Protein AF-A0A7X4FF78-F1 (afdb_monomer_lite)

Foldseek 3Di:
DFLVLFKDKAWWFDDQCPACVNPVDDDPVVNVVRQVGTFIWMATNVRPPIDTPGHAHQWDADNVGWIKGWDDDVVQLGIWIWTQDPVGIDTDADPPGSPNDDDHDDDDD

Secondary structure (DSSP, 8-state):
--TTSSEEEEEES--GGGSHHHHS---HHHHHHHHHH-EEEEEETTS-S-EEEEE-B---B-TTS-BEEEEEETTTTEEEEEEEETTEEEEEPPSSTT-SS--------

Sequence (109 aa):
WSPDGKWIAHWEGVEMIHMSKFTGRQDRERDKLIGETWNVWVVDSDGNNKRKAGRGDDPTWSPDGFVTRAFPDPKKGGPKIMVETRSGWKELPIVPPKTPRYGRFAWKP

pLDDT: mean 91.38, std 7.78, range [67.69, 98.44]

Structure (mmCIF, N/CA/C/O backbone):
data_AF-A0A7X4FF78-F1
#
_entry.id   AF-A0A7X4FF78-F1
#
loop_
_atom_site.group_PDB
_atom_site.id
_atom_site.type_symbol
_atom_site.label_atom_id
_atom_site.label_alt_id
_atom_site.label_comp_id
_atom_site.label_asym_id
_atom_site.label_entity_id
_atom_site.label_seq_id
_atom_site.pdbx_PDB_ins_code
_atom_site.Cartn_x
_atom_site.Cartn_y
_atom_site.Cartn_z
_atom_site.occupancy
_atom_site.B_iso_or_equiv
_atom_site.auth_seq_id
_atom_site.auth_comp_id
_atom_site.auth_asym_id
_atom_site.auth_atom_id
_atom_site.pdbx_PDB_model_num
ATOM 1 N N . TRP A 1 1 ? -9.094 -7.584 3.155 1.00 96.50 1 TRP A N 1
ATOM 2 C CA . TRP A 1 1 ? -10.389 -7.275 3.778 1.00 96.50 1 TRP A CA 1
ATOM 3 C C . TRP A 1 1 ? -10.156 -6.435 5.018 1.00 96.50 1 TRP A C 1
ATOM 5 O O . TRP A 1 1 ? -9.181 -6.701 5.715 1.00 96.50 1 TRP A O 1
ATOM 15 N N . SER A 1 2 ? -10.994 -5.425 5.252 1.00 96.94 2 SER A N 1
ATOM 16 C CA . SER A 1 2 ? -11.058 -4.689 6.517 1.00 96.94 2 SER A CA 1
ATOM 17 C C . SER A 1 2 ? -11.534 -5.606 7.650 1.00 96.94 2 SER A C 1
ATOM 19 O O . SER A 1 2 ? -12.164 -6.629 7.368 1.00 96.94 2 SER A O 1
ATOM 21 N N . PRO A 1 3 ? -11.265 -5.273 8.927 1.00 96.88 3 PRO A N 1
ATOM 22 C CA . PRO A 1 3 ? -11.655 -6.119 10.058 1.00 96.88 3 PRO A CA 1
ATOM 23 C C . PRO A 1 3 ? -13.168 -6.341 10.163 1.00 96.88 3 PRO A C 1
ATOM 25 O O . PRO A 1 3 ? -13.604 -7.391 10.618 1.00 96.88 3 PRO A O 1
ATOM 28 N N . ASP A 1 4 ? -13.963 -5.367 9.714 1.00 97.44 4 ASP A N 1
ATOM 29 C CA . ASP A 1 4 ? -15.426 -5.444 9.660 1.00 97.44 4 ASP A CA 1
ATOM 30 C C . ASP A 1 4 ? -15.967 -6.091 8.372 1.00 97.44 4 ASP A C 1
ATOM 32 O O . ASP A 1 4 ? -17.179 -6.187 8.196 1.00 97.44 4 ASP A O 1
ATOM 36 N N . GLY A 1 5 ? -15.085 -6.507 7.457 1.00 97.75 5 GLY A N 1
ATOM 37 C CA . GLY A 1 5 ? -15.441 -7.153 6.196 1.00 97.75 5 GLY A CA 1
ATOM 38 C C . GLY A 1 5 ? -16.058 -6.237 5.135 1.00 97.75 5 GLY A C 1
ATOM 39 O O . GLY A 1 5 ? -16.377 -6.725 4.059 1.00 97.75 5 GLY A O 1
ATOM 40 N N . LYS A 1 6 ? -16.212 -4.931 5.385 1.00 97.88 6 LYS A N 1
ATOM 41 C CA . LYS A 1 6 ? -16.896 -4.014 4.452 1.00 97.88 6 LYS A CA 1
ATOM 42 C C . LYS A 1 6 ? -16.038 -3.540 3.288 1.00 97.88 6 LYS A C 1
ATOM 44 O O . LYS A 1 6 ? -16.572 -3.065 2.295 1.00 97.88 6 LYS A O 1
ATOM 49 N N . TRP A 1 7 ? -14.718 -3.640 3.405 1.00 98.25 7 TRP A N 1
ATOM 50 C CA . TRP A 1 7 ? -13.802 -3.070 2.427 1.00 98.25 7 TRP A CA 1
ATOM 51 C C . TRP A 1 7 ? -12.719 -4.058 2.016 1.00 98.25 7 TRP A C 1
ATOM 53 O O . TRP A 1 7 ? -12.162 -4.810 2.821 1.00 98.25 7 TRP A O 1
ATOM 63 N N . ILE A 1 8 ? -12.339 -3.998 0.748 1.00 98.25 8 ILE A N 1
ATOM 64 C CA . ILE A 1 8 ? -11.172 -4.671 0.195 1.00 98.25 8 ILE A CA 1
ATOM 65 C C . ILE A 1 8 ? -10.147 -3.590 -0.125 1.00 98.25 8 ILE A C 1
ATOM 67 O O . ILE A 1 8 ? -10.451 -2.611 -0.798 1.00 98.25 8 ILE A O 1
ATOM 71 N N . ALA A 1 9 ? -8.919 -3.773 0.356 1.00 97.75 9 ALA A N 1
ATOM 72 C CA . ALA A 1 9 ? -7.780 -3.008 -0.130 1.00 97.75 9 ALA A CA 1
ATOM 73 C C . ALA A 1 9 ? -6.938 -3.924 -1.009 1.00 97.75 9 ALA A C 1
ATOM 75 O O . ALA A 1 9 ? -6.698 -5.075 -0.635 1.00 97.75 9 ALA A O 1
ATOM 76 N N . HIS A 1 10 ? -6.504 -3.423 -2.156 1.00 96.75 10 HIS A N 1
ATOM 77 C CA . HIS A 1 10 ? -5.665 -4.172 -3.078 1.00 96.75 10 HIS A CA 1
ATOM 78 C C . HIS A 1 10 ? -4.668 -3.252 -3.776 1.00 96.75 10 HIS A C 1
ATOM 80 O O . HIS A 1 10 ? -4.860 -2.037 -3.865 1.00 96.75 10 HIS A O 1
ATOM 86 N N . TRP A 1 11 ? -3.580 -3.850 -4.241 1.00 95.81 11 TRP A N 1
ATOM 87 C CA . TRP A 1 11 ? -2.614 -3.182 -5.094 1.00 95.81 11 TRP A CA 1
ATOM 88 C C . TRP A 1 11 ? -3.044 -3.301 -6.558 1.00 95.81 11 TRP A C 1
ATOM 90 O O . TRP A 1 11 ? -3.604 -4.317 -6.974 1.00 95.81 11 TRP A O 1
ATOM 100 N N . GLU A 1 12 ? -2.790 -2.251 -7.328 1.00 95.88 12 GLU A N 1
ATOM 101 C CA . GLU A 1 12 ? -2.818 -2.274 -8.785 1.00 95.88 12 GLU A CA 1
ATOM 102 C C . GLU A 1 12 ? -1.508 -1.703 -9.310 1.00 95.88 12 GLU A C 1
ATOM 104 O O . GLU A 1 12 ? -1.057 -0.647 -8.856 1.00 95.88 12 GLU A O 1
ATOM 109 N N . GLY A 1 13 ? -0.919 -2.384 -10.287 1.00 94.81 13 GLY A N 1
ATOM 110 C CA . GLY A 1 13 ? 0.295 -1.937 -10.942 1.00 94.81 13 GLY A CA 1
ATOM 111 C C . GLY A 1 13 ? 0.890 -2.987 -11.871 1.00 94.81 13 GLY A C 1
ATOM 112 O O . GLY A 1 13 ? 0.431 -4.126 -11.940 1.00 94.81 13 GLY A O 1
ATOM 113 N N . VAL A 1 14 ? 1.924 -2.585 -12.604 1.00 96.25 14 VAL A N 1
ATOM 114 C CA . VAL A 1 14 ? 2.767 -3.497 -13.379 1.00 96.25 14 VAL A CA 1
ATOM 115 C C . VAL A 1 14 ? 3.882 -4.005 -12.476 1.00 96.25 14 VAL A C 1
ATOM 117 O O . VAL A 1 14 ? 4.627 -3.214 -11.901 1.00 96.25 14 VAL A O 1
ATOM 120 N N . GLU A 1 15 ? 4.008 -5.323 -12.368 1.00 93.06 15 GLU A N 1
ATOM 121 C CA . GLU A 1 15 ? 5.008 -5.967 -11.517 1.00 93.06 15 GLU A CA 1
ATOM 122 C C . GLU A 1 15 ? 6.437 -5.516 -11.836 1.00 93.06 15 GLU A C 1
ATOM 124 O O . GLU A 1 15 ? 6.829 -5.354 -12.999 1.00 93.06 15 GLU A O 1
ATOM 129 N N . MET A 1 16 ? 7.256 -5.369 -10.789 1.00 91.25 16 MET A N 1
ATOM 130 C CA . MET A 1 16 ? 8.622 -4.857 -10.931 1.00 91.25 16 MET A CA 1
ATOM 131 C C . MET A 1 16 ? 9.506 -5.739 -11.819 1.00 91.25 16 MET A C 1
ATOM 133 O O . MET A 1 16 ? 10.476 -5.247 -12.385 1.00 91.25 16 MET A O 1
ATOM 137 N N . ILE A 1 17 ? 9.163 -7.022 -11.986 1.00 93.81 17 ILE A N 1
ATOM 138 C CA . ILE A 1 17 ? 9.877 -7.976 -12.852 1.00 93.81 17 ILE A CA 1
ATOM 139 C C . ILE A 1 17 ? 9.936 -7.523 -14.315 1.00 93.81 17 ILE A C 1
ATOM 141 O O . ILE A 1 17 ? 10.757 -8.008 -15.087 1.00 93.81 17 ILE A O 1
ATOM 145 N N . HIS A 1 18 ? 9.085 -6.574 -14.703 1.00 94.88 18 HIS A N 1
ATOM 146 C CA . HIS A 1 18 ? 9.106 -5.980 -16.027 1.00 94.88 18 HIS A CA 1
ATOM 147 C C . HIS A 1 18 ? 10.115 -4.837 -16.172 1.00 94.88 18 HIS A C 1
ATOM 149 O O . HIS A 1 18 ? 10.331 -4.397 -17.297 1.00 94.88 18 HIS A O 1
ATOM 155 N N . MET A 1 19 ? 10.749 -4.362 -15.099 1.00 95.38 19 MET A N 1
ATOM 156 C CA . MET A 1 19 ? 11.716 -3.260 -15.148 1.00 95.38 19 MET A CA 1
ATOM 157 C C . MET A 1 19 ? 13.066 -3.668 -15.758 1.00 95.38 19 MET A C 1
ATOM 159 O O . MET A 1 19 ? 13.421 -4.851 -15.819 1.00 95.38 19 MET A O 1
ATOM 163 N N . SER A 1 20 ? 13.869 -2.680 -16.163 1.00 96.75 20 SER A N 1
ATOM 164 C CA . SER A 1 20 ? 15.183 -2.871 -16.798 1.00 96.75 20 SER A CA 1
ATOM 165 C C . SER A 1 20 ? 16.112 -3.783 -15.995 1.00 96.75 20 SER A C 1
ATOM 167 O O . SER A 1 20 ? 16.790 -4.643 -16.557 1.00 96.75 20 SER A O 1
ATOM 169 N N . LYS A 1 21 ? 16.094 -3.646 -14.660 1.00 93.44 21 LYS A N 1
ATOM 170 C CA . LYS A 1 21 ? 16.902 -4.447 -13.723 1.00 93.44 21 LYS A CA 1
ATOM 171 C C . LYS A 1 21 ? 16.680 -5.959 -13.868 1.00 93.44 21 LYS A C 1
ATOM 173 O O . LYS A 1 21 ? 17.599 -6.724 -13.597 1.00 93.44 21 LYS A O 1
ATOM 178 N N . PHE A 1 22 ? 15.479 -6.380 -14.260 1.00 95.31 22 PHE A N 1
ATOM 179 C CA . PHE A 1 22 ? 15.086 -7.792 -14.315 1.00 95.31 22 PHE A CA 1
ATOM 180 C C . PHE A 1 22 ? 14.991 -8.335 -15.743 1.00 95.31 22 PHE A C 1
ATOM 182 O O . PHE A 1 22 ? 14.996 -9.544 -15.936 1.00 95.31 22 PHE A O 1
ATOM 189 N N . THR A 1 23 ? 14.924 -7.452 -16.741 1.00 95.56 23 THR A N 1
ATOM 190 C CA . THR A 1 23 ? 14.728 -7.831 -18.148 1.00 95.56 23 THR A CA 1
ATOM 191 C C . THR A 1 23 ? 15.995 -7.730 -18.996 1.00 95.56 23 THR A C 1
ATOM 193 O O . THR A 1 23 ? 16.008 -8.218 -20.120 1.00 95.56 23 THR A O 1
ATOM 196 N N . GLY A 1 24 ? 17.052 -7.065 -18.510 1.00 92.88 24 GLY A N 1
ATOM 197 C CA . GLY A 1 24 ? 18.284 -6.824 -19.276 1.00 92.88 24 GLY A CA 1
ATOM 198 C C . GLY A 1 24 ? 18.152 -5.755 -20.372 1.00 92.88 24 GLY A C 1
ATOM 199 O O . GLY A 1 24 ? 19.158 -5.316 -20.926 1.00 92.88 24 GLY A O 1
ATOM 200 N N . ARG A 1 25 ? 16.933 -5.278 -20.656 1.00 92.94 25 ARG A N 1
ATOM 201 C CA . ARG A 1 25 ? 16.662 -4.142 -21.544 1.00 92.94 25 ARG A CA 1
ATOM 202 C C . ARG A 1 25 ? 16.754 -2.850 -20.744 1.00 92.94 25 ARG A C 1
ATOM 204 O O . ARG A 1 25 ? 15.956 -2.653 -19.839 1.00 92.94 25 ARG A O 1
ATOM 211 N N . GLN A 1 26 ? 17.669 -1.950 -21.096 1.00 95.75 26 GLN A N 1
ATOM 212 C CA . GLN A 1 26 ? 17.719 -0.628 -20.468 1.00 95.75 26 GLN A CA 1
ATOM 213 C C . GLN A 1 26 ? 16.678 0.313 -21.075 1.00 95.75 26 GLN A C 1
ATOM 215 O O . GLN A 1 26 ? 16.776 0.678 -22.244 1.00 95.75 26 GLN A O 1
ATOM 220 N N . ASP A 1 27 ? 15.691 0.712 -20.274 1.00 96.50 27 ASP A N 1
ATOM 221 C CA . ASP A 1 27 ? 14.620 1.621 -20.679 1.00 96.50 27 ASP A CA 1
ATOM 222 C C . ASP A 1 27 ? 14.109 2.419 -19.464 1.00 96.50 27 ASP A C 1
ATOM 224 O O . ASP A 1 27 ? 13.236 1.984 -18.711 1.00 96.50 27 ASP A O 1
ATOM 228 N N . ARG A 1 28 ? 14.707 3.597 -19.238 1.00 94.94 28 ARG A N 1
ATOM 229 C CA . ARG A 1 28 ? 14.415 4.430 -18.057 1.00 94.94 28 ARG A CA 1
ATOM 230 C C . ARG A 1 28 ? 13.000 5.004 -18.067 1.00 94.94 28 ARG A C 1
ATOM 232 O O . ARG A 1 28 ? 12.395 5.123 -17.004 1.00 94.94 28 ARG A O 1
ATOM 239 N N . GLU A 1 29 ? 12.481 5.352 -19.242 1.00 96.31 29 GLU A N 1
ATOM 240 C CA . GLU A 1 29 ? 11.118 5.875 -19.374 1.00 96.31 29 GLU A CA 1
ATOM 241 C C . GLU A 1 29 ? 10.096 4.787 -19.052 1.00 96.31 29 GLU A C 1
ATOM 243 O O . GLU A 1 29 ? 9.170 5.013 -18.274 1.00 96.31 29 GLU A O 1
ATOM 248 N N . ARG A 1 30 ? 10.310 3.563 -19.549 1.00 95.19 30 ARG A N 1
ATOM 249 C CA . ARG A 1 30 ? 9.464 2.421 -19.191 1.00 95.19 30 ARG A CA 1
ATOM 250 C C . ARG A 1 30 ? 9.500 2.117 -17.696 1.00 95.19 30 ARG A C 1
ATOM 252 O O . ARG A 1 30 ? 8.446 1.882 -17.112 1.00 95.19 30 ARG A O 1
ATOM 259 N N . ASP A 1 31 ? 10.673 2.147 -17.067 1.00 95.31 31 ASP A N 1
ATOM 260 C CA . ASP A 1 31 ? 10.792 1.926 -15.620 1.00 95.31 31 ASP A CA 1
ATOM 261 C C . ASP A 1 31 ? 10.027 2.982 -14.814 1.00 95.31 31 ASP A C 1
ATOM 263 O O . ASP A 1 31 ? 9.348 2.651 -13.838 1.00 95.31 31 ASP A O 1
ATOM 267 N N . LYS A 1 32 ? 10.092 4.247 -15.243 1.00 93.94 32 LYS A N 1
ATOM 268 C CA . LYS A 1 32 ? 9.323 5.336 -14.639 1.00 93.94 32 LYS A CA 1
ATOM 269 C C . LYS A 1 32 ? 7.819 5.091 -14.776 1.00 93.94 32 LYS A C 1
ATOM 271 O O . LYS A 1 32 ? 7.120 5.129 -13.766 1.00 93.94 32 LYS A O 1
ATOM 276 N N . LEU A 1 33 ? 7.343 4.768 -15.981 1.00 95.44 33 LEU A N 1
ATOM 277 C CA . LEU A 1 33 ? 5.931 4.469 -16.233 1.00 95.44 33 LEU A CA 1
ATOM 278 C C . LEU A 1 33 ? 5.443 3.280 -15.395 1.00 95.44 33 LEU A C 1
ATOM 280 O O . LEU A 1 33 ? 4.380 3.365 -14.787 1.00 95.44 33 LEU A O 1
ATOM 284 N N . ILE A 1 34 ? 6.232 2.203 -15.284 1.00 94.75 34 ILE A N 1
ATOM 285 C CA . ILE A 1 34 ? 5.924 1.065 -14.401 1.00 94.75 34 ILE A CA 1
ATOM 286 C C . ILE A 1 34 ? 5.768 1.549 -12.953 1.00 94.75 34 ILE A C 1
ATOM 288 O O . ILE A 1 34 ? 4.743 1.281 -12.327 1.00 94.75 34 ILE A O 1
ATOM 292 N N . GLY A 1 35 ? 6.734 2.309 -12.432 1.00 91.06 35 GLY A N 1
ATOM 293 C CA . GLY A 1 35 ? 6.700 2.806 -11.053 1.00 91.06 35 GLY A CA 1
ATOM 294 C C . GLY A 1 35 ? 5.553 3.782 -10.747 1.00 91.06 35 GLY A C 1
ATOM 295 O O . GLY A 1 35 ? 5.158 3.917 -9.585 1.00 91.06 35 GLY A O 1
ATOM 296 N N . GLU A 1 36 ? 5.006 4.457 -11.760 1.00 92.69 36 GLU A N 1
ATOM 297 C CA . GLU A 1 36 ? 3.827 5.328 -11.647 1.00 92.69 36 GLU A CA 1
ATOM 298 C C . GLU A 1 36 ? 2.514 4.534 -11.529 1.00 92.69 36 GLU A C 1
ATOM 300 O O . GLU A 1 36 ? 1.536 5.031 -10.954 1.00 92.69 36 GLU A O 1
ATOM 305 N N . THR A 1 37 ? 2.492 3.279 -11.995 1.00 94.69 37 THR A N 1
ATOM 306 C CA . THR A 1 37 ? 1.297 2.427 -11.896 1.00 94.69 37 THR A CA 1
ATOM 307 C C . THR A 1 37 ? 1.013 1.934 -10.479 1.00 94.69 37 THR A C 1
ATOM 309 O O . THR A 1 37 ? -0.149 1.686 -10.177 1.00 94.69 37 THR A O 1
ATOM 312 N N . TRP A 1 38 ? 2.016 1.856 -9.598 1.00 94.50 38 TRP A N 1
ATOM 313 C CA . TRP A 1 38 ? 1.912 1.226 -8.273 1.00 94.50 38 TRP A CA 1
ATOM 314 C C . TRP A 1 38 ? 1.046 2.016 -7.297 1.00 94.50 38 TRP A C 1
ATOM 316 O O . TRP A 1 38 ? 1.482 2.997 -6.679 1.00 94.50 38 TRP A O 1
ATOM 326 N N . ASN A 1 39 ? -0.202 1.587 -7.152 1.00 96.44 39 ASN A N 1
ATOM 327 C CA . ASN A 1 39 ? -1.176 2.264 -6.317 1.00 96.44 39 ASN A CA 1
ATOM 328 C C . ASN A 1 39 ? -1.990 1.276 -5.490 1.00 96.44 39 ASN A C 1
ATOM 330 O O . ASN A 1 39 ? -2.383 0.210 -5.953 1.00 96.44 39 ASN A O 1
ATOM 334 N N . VAL A 1 40 ? -2.315 1.702 -4.275 1.00 97.38 40 VAL A N 1
ATOM 335 C CA . VAL A 1 40 ? -3.303 1.041 -3.432 1.00 97.38 40 VAL A CA 1
ATOM 336 C C . VAL A 1 40 ? -4.677 1.621 -3.730 1.00 97.38 40 VAL A C 1
ATOM 338 O O . VAL A 1 40 ? -4.872 2.844 -3.773 1.00 97.38 40 VAL A O 1
ATOM 341 N N . TRP A 1 41 ? -5.635 0.718 -3.871 1.00 98.00 41 TRP A N 1
ATOM 342 C CA . TRP A 1 41 ? -7.047 0.999 -4.050 1.00 98.00 41 TRP A CA 1
ATOM 343 C C . TRP A 1 41 ? -7.852 0.385 -2.917 1.00 98.00 41 TRP A C 1
ATOM 345 O O . TRP A 1 41 ? -7.478 -0.648 -2.362 1.00 98.00 41 TRP A O 1
ATOM 355 N N . VAL A 1 42 ? -8.953 1.049 -2.579 1.00 98.31 42 VAL A N 1
ATOM 356 C CA . VAL A 1 42 ? -9.950 0.559 -1.630 1.00 98.31 42 VAL A CA 1
ATOM 357 C C . VAL A 1 42 ? -11.286 0.504 -2.346 1.00 98.31 42 VAL A C 1
ATOM 359 O O . VAL A 1 42 ? -11.642 1.439 -3.060 1.00 98.31 42 VAL A O 1
ATOM 362 N N . VAL A 1 43 ? -12.010 -0.587 -2.164 1.00 98.44 43 VAL A N 1
ATOM 363 C CA . VAL A 1 43 ? -13.312 -0.841 -2.778 1.00 98.44 43 VAL A CA 1
ATOM 364 C C . VAL A 1 43 ? -14.227 -1.479 -1.743 1.00 98.44 43 VAL A C 1
ATOM 366 O O . VAL A 1 43 ? -13.738 -2.121 -0.809 1.00 98.44 43 VAL A O 1
ATOM 369 N N . ASP A 1 44 ? -15.530 -1.260 -1.866 1.00 98.31 44 ASP A N 1
ATOM 370 C CA . ASP A 1 44 ? -16.513 -1.958 -1.044 1.00 98.31 44 ASP A CA 1
ATOM 371 C C . ASP A 1 44 ? -16.423 -3.476 -1.295 1.00 98.31 44 ASP A C 1
ATOM 373 O O . ASP A 1 44 ? -15.975 -3.942 -2.347 1.00 98.31 44 ASP A O 1
ATOM 377 N N . SER A 1 45 ? -16.823 -4.251 -0.296 1.00 97.94 45 SER A N 1
ATOM 378 C CA . SER A 1 45 ? -17.005 -5.699 -0.334 1.00 97.94 45 SER A CA 1
ATOM 379 C C . SER A 1 45 ? -17.824 -6.209 -1.524 1.00 97.94 45 SER A C 1
ATOM 381 O O . SER A 1 45 ? -17.578 -7.320 -1.993 1.00 97.94 45 SER A O 1
ATOM 383 N N . ASP A 1 46 ? -18.761 -5.402 -2.026 1.00 97.69 46 ASP A N 1
ATOM 384 C CA . ASP A 1 46 ? -19.595 -5.709 -3.191 1.00 97.69 46 ASP A CA 1
ATOM 385 C C . ASP A 1 46 ? -18.962 -5.297 -4.540 1.00 97.69 46 ASP A C 1
ATOM 387 O O . ASP A 1 46 ? -19.528 -5.557 -5.601 1.00 97.69 46 ASP A O 1
ATOM 391 N N . GLY A 1 47 ? -17.775 -4.678 -4.513 1.00 96.56 47 GLY A N 1
ATOM 392 C CA . GLY A 1 47 ? -17.054 -4.192 -5.690 1.00 96.56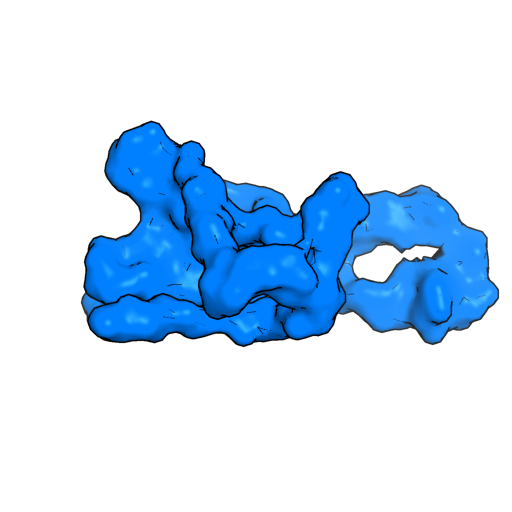 47 GLY A CA 1
ATOM 393 C C . GLY A 1 47 ? -17.393 -2.756 -6.112 1.00 96.56 47 GLY A C 1
ATOM 394 O O . GLY A 1 47 ? -16.748 -2.227 -7.022 1.00 96.56 47 GLY A O 1
ATOM 395 N N . ASN A 1 48 ? -18.348 -2.095 -5.457 1.00 97.00 48 ASN A N 1
ATOM 396 C CA . ASN A 1 48 ? -18.715 -0.709 -5.737 1.00 97.00 48 ASN A CA 1
ATOM 397 C C . ASN A 1 48 ? -17.818 0.291 -4.985 1.00 97.00 48 ASN A C 1
ATOM 399 O O . ASN A 1 48 ? -16.996 -0.056 -4.138 1.00 97.00 48 ASN A O 1
ATOM 403 N N . ASN A 1 49 ? -17.963 1.582 -5.305 1.00 96.69 49 ASN A N 1
ATOM 404 C CA . ASN A 1 49 ? -17.288 2.686 -4.603 1.00 96.69 49 ASN A CA 1
ATOM 405 C C . ASN A 1 49 ? -15.750 2.583 -4.563 1.00 96.69 49 ASN A C 1
ATOM 407 O O . ASN A 1 49 ? -15.104 3.012 -3.603 1.00 96.69 49 ASN A O 1
ATOM 411 N N . LYS A 1 50 ? -15.146 2.035 -5.623 1.00 97.81 50 LYS A N 1
ATOM 412 C CA . LYS A 1 50 ? -13.690 1.951 -5.758 1.00 97.81 50 LYS A CA 1
ATOM 413 C C . LYS A 1 50 ? -13.065 3.349 -5.734 1.00 97.81 50 LYS A C 1
ATOM 415 O O . LYS A 1 50 ? -13.399 4.212 -6.545 1.00 97.81 50 LYS A O 1
ATOM 420 N N . ARG A 1 51 ? -12.094 3.555 -4.844 1.00 97.19 51 ARG A N 1
ATOM 421 C CA . ARG A 1 51 ? -11.339 4.806 -4.710 1.00 9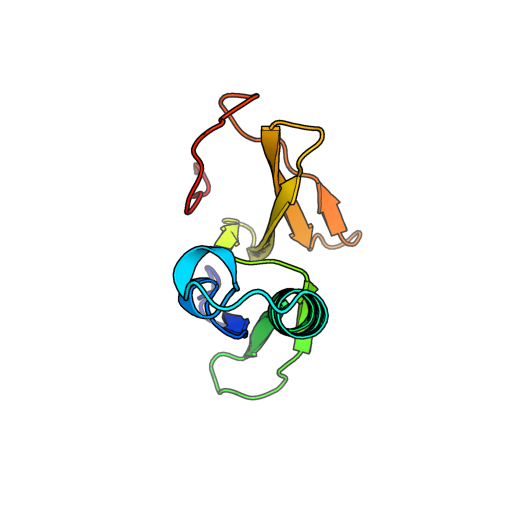7.19 51 ARG A CA 1
ATOM 422 C C . ARG A 1 51 ? -9.842 4.561 -4.615 1.00 97.19 51 ARG A C 1
ATOM 424 O O . ARG A 1 51 ? -9.377 3.576 -4.038 1.00 97.19 51 ARG A O 1
ATOM 431 N N . LYS A 1 52 ? -9.072 5.506 -5.149 1.00 96.81 52 LYS A N 1
ATOM 432 C CA . LYS A 1 52 ? -7.614 5.488 -5.057 1.00 96.81 52 LYS A CA 1
ATOM 433 C C . LYS A 1 52 ? -7.206 5.913 -3.650 1.00 96.81 52 LYS A C 1
ATOM 435 O O . LYS A 1 52 ? -7.441 7.056 -3.268 1.00 96.81 52 LYS A O 1
ATOM 440 N N . ALA A 1 53 ? -6.578 5.019 -2.889 1.00 96.50 53 ALA A N 1
ATOM 441 C CA . ALA A 1 53 ? -6.004 5.388 -1.598 1.00 96.50 53 ALA A CA 1
ATOM 442 C C . ALA A 1 53 ? -4.731 6.217 -1.810 1.00 96.50 53 ALA A C 1
ATOM 444 O O . ALA A 1 53 ? -4.522 7.222 -1.136 1.00 96.50 53 ALA A O 1
ATOM 445 N N . GLY A 1 54 ? -3.888 5.816 -2.769 1.00 95.00 54 GLY A N 1
ATOM 446 C CA . GLY A 1 54 ? -2.702 6.560 -3.201 1.00 95.00 54 GLY A CA 1
ATOM 447 C C . GLY A 1 54 ? -1.559 5.653 -3.656 1.00 95.00 54 GLY A C 1
ATOM 448 O O . GLY A 1 54 ? -1.706 4.435 -3.702 1.00 95.00 54 GLY A O 1
ATOM 449 N N . ARG A 1 5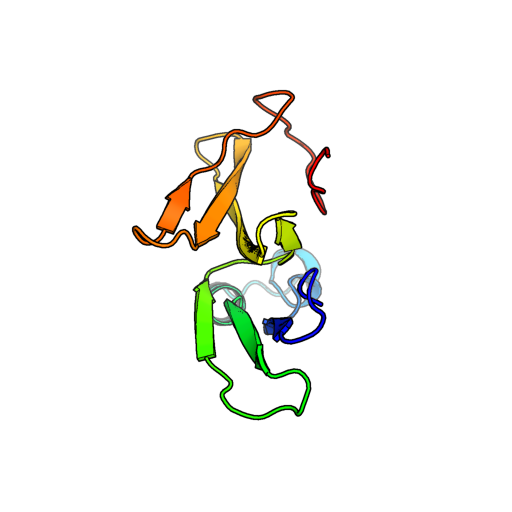5 ? -0.404 6.253 -3.966 1.00 93.56 55 ARG A N 1
ATOM 450 C CA . ARG A 1 55 ? 0.809 5.516 -4.347 1.00 93.56 55 ARG A CA 1
ATOM 451 C C . ARG A 1 55 ? 1.290 4.623 -3.205 1.00 93.56 55 ARG A C 1
ATOM 453 O O . ARG A 1 55 ? 1.408 5.091 -2.071 1.00 93.56 55 ARG A O 1
ATOM 460 N N . GLY A 1 56 ? 1.630 3.382 -3.523 1.00 92.50 56 GLY A N 1
ATOM 461 C CA . GLY A 1 56 ? 2.171 2.422 -2.570 1.00 92.50 56 GLY A CA 1
ATOM 462 C C . GLY A 1 56 ? 1.859 0.987 -2.960 1.00 92.50 56 GLY A C 1
ATOM 463 O O . GLY A 1 56 ? 1.319 0.733 -4.033 1.00 92.50 56 GLY A O 1
ATOM 464 N N . ASP A 1 57 ? 2.199 0.086 -2.054 1.00 91.69 57 ASP A N 1
ATOM 465 C CA . ASP A 1 57 ? 2.122 -1.362 -2.189 1.00 91.69 57 ASP A CA 1
ATOM 466 C C . ASP A 1 57 ? 1.742 -2.011 -0.846 1.00 91.69 57 ASP A C 1
ATOM 468 O O . ASP A 1 57 ? 1.639 -1.314 0.175 1.00 91.69 57 ASP A O 1
ATOM 472 N N . ASP A 1 58 ? 1.522 -3.326 -0.869 1.00 90.75 58 ASP A N 1
ATOM 473 C CA . ASP A 1 58 ? 1.232 -4.201 0.269 1.00 90.75 58 ASP A CA 1
ATOM 474 C C . ASP A 1 58 ? 0.209 -3.595 1.251 1.00 90.75 58 ASP A C 1
ATOM 476 O O . ASP A 1 58 ? 0.520 -3.353 2.426 1.00 90.75 58 ASP A O 1
ATOM 480 N N . PRO A 1 59 ? -1.026 -3.297 0.800 1.00 95.06 59 PRO A N 1
ATOM 481 C CA . PRO A 1 59 ? -2.015 -2.736 1.695 1.00 95.06 59 PRO A CA 1
ATOM 482 C C . PRO A 1 59 ? -2.430 -3.738 2.769 1.00 95.06 59 PRO A C 1
ATOM 484 O O . PRO A 1 59 ? -2.711 -4.904 2.493 1.00 95.06 59 PRO A O 1
ATOM 487 N N . THR A 1 60 ? -2.537 -3.252 4.001 1.00 94.75 60 THR A N 1
ATOM 488 C CA . THR A 1 60 ? -3.113 -3.990 5.126 1.00 94.75 60 THR A CA 1
ATOM 489 C C . THR A 1 60 ? -4.105 -3.100 5.865 1.00 94.75 60 THR A C 1
ATOM 491 O O . THR A 1 60 ? -4.241 -1.913 5.562 1.00 94.75 60 THR A O 1
ATOM 494 N N . TRP A 1 61 ? -4.836 -3.684 6.804 1.00 95.62 61 TRP A N 1
ATOM 495 C CA . TRP A 1 61 ? -5.798 -2.984 7.638 1.00 95.62 61 TRP A CA 1
ATOM 496 C C . TRP A 1 61 ? -5.378 -3.082 9.094 1.00 95.62 61 TRP A C 1
ATOM 498 O O . TRP A 1 61 ? -5.021 -4.159 9.573 1.00 95.62 61 TRP A O 1
ATOM 508 N N . SER A 1 62 ? -5.421 -1.956 9.792 1.00 94.56 62 SER A N 1
ATOM 509 C CA . SER A 1 62 ? -5.283 -1.926 11.242 1.00 94.56 62 SER A CA 1
ATOM 510 C C . SER A 1 62 ? -6.510 -2.531 11.930 1.00 94.56 62 SER A C 1
ATOM 512 O O . SER A 1 62 ? -7.583 -2.587 11.323 1.00 94.56 62 SER A O 1
ATOM 514 N N . PRO A 1 63 ? -6.397 -2.952 13.205 1.00 94.50 63 PRO A N 1
ATOM 515 C CA . PRO A 1 63 ? -7.527 -3.495 13.963 1.00 94.50 63 PRO A CA 1
ATOM 516 C C . PRO A 1 63 ? -8.715 -2.529 14.088 1.00 94.50 63 PRO A C 1
ATOM 518 O O . PRO A 1 63 ? -9.857 -2.965 14.172 1.00 94.50 63 PRO A O 1
ATOM 521 N N . ASP A 1 64 ? -8.456 -1.220 14.060 1.00 94.31 64 ASP A N 1
ATOM 522 C CA . ASP A 1 64 ? -9.464 -0.153 14.081 1.00 94.31 64 ASP A CA 1
ATOM 523 C C . ASP A 1 64 ? -10.013 0.215 12.686 1.00 94.31 64 ASP A C 1
ATOM 525 O O . ASP A 1 64 ? -10.833 1.126 12.564 1.00 94.31 64 ASP A O 1
ATOM 529 N N . GLY A 1 65 ? -9.616 -0.513 11.637 1.00 95.88 65 GLY A N 1
ATOM 530 C CA . GLY A 1 65 ? -10.203 -0.399 10.303 1.00 95.88 65 GLY A CA 1
ATOM 531 C C . GLY A 1 65 ? -9.608 0.699 9.423 1.00 95.88 65 GLY A C 1
ATOM 532 O O . GLY A 1 65 ? -10.260 1.131 8.475 1.00 95.88 65 GLY A O 1
ATOM 533 N N . PHE A 1 66 ? -8.377 1.137 9.680 1.00 96.12 66 PHE A N 1
ATOM 534 C CA . PHE A 1 66 ? -7.649 2.042 8.794 1.00 96.12 66 PHE A CA 1
ATOM 535 C C . PHE A 1 66 ? -6.765 1.276 7.810 1.00 96.12 66 PHE A C 1
ATOM 537 O O . PHE A 1 66 ? -6.017 0.367 8.171 1.00 96.12 66 PHE A O 1
ATOM 544 N N . VAL A 1 67 ? -6.827 1.672 6.540 1.00 97.00 67 VAL A N 1
ATOM 545 C CA . VAL A 1 67 ? -5.976 1.102 5.495 1.00 97.00 67 VAL A CA 1
ATOM 546 C C . VAL A 1 67 ? -4.561 1.668 5.591 1.00 97.00 67 VAL A C 1
ATOM 548 O O . VAL A 1 67 ? -4.354 2.854 5.868 1.00 97.00 67 VAL A O 1
ATOM 551 N N . THR A 1 68 ? -3.573 0.829 5.306 1.00 96.12 68 THR A N 1
ATOM 552 C CA . THR A 1 68 ? -2.181 1.241 5.144 1.00 96.12 68 THR A CA 1
ATOM 553 C C . THR A 1 68 ? -1.689 1.040 3.724 1.00 96.12 68 THR A C 1
ATOM 555 O O . THR A 1 68 ? -2.239 0.263 2.951 1.00 96.12 68 THR A O 1
ATOM 558 N N . ARG A 1 69 ? -0.580 1.699 3.409 1.00 94.38 69 ARG A N 1
ATOM 559 C CA . ARG A 1 69 ? 0.219 1.474 2.202 1.00 94.38 69 ARG A CA 1
ATOM 560 C C . ARG A 1 69 ? 1.693 1.631 2.541 1.00 94.38 69 ARG A C 1
ATOM 562 O O . ARG A 1 69 ? 2.035 2.472 3.378 1.00 94.38 69 ARG A O 1
ATOM 569 N N . ALA A 1 70 ? 2.555 0.878 1.874 1.00 91.81 70 ALA A N 1
ATOM 570 C CA . ALA A 1 70 ? 3.998 1.025 1.997 1.00 91.81 70 ALA A CA 1
ATOM 571 C C . ALA A 1 70 ? 4.642 1.435 0.678 1.00 91.81 70 ALA A C 1
ATOM 573 O O . ALA A 1 70 ? 4.096 1.229 -0.400 1.00 91.81 70 ALA A O 1
ATOM 574 N N . PHE A 1 71 ? 5.812 2.051 0.757 1.00 87.50 71 PHE A N 1
ATOM 575 C CA . PHE A 1 71 ? 6.653 2.294 -0.406 1.00 87.50 71 PHE A CA 1
ATOM 576 C C . PHE A 1 71 ? 8.118 2.379 0.021 1.00 87.50 71 PHE A C 1
ATOM 578 O O . PHE A 1 71 ? 8.398 2.771 1.157 1.00 87.50 71 PHE A O 1
ATOM 585 N N . PRO A 1 72 ? 9.065 2.053 -0.873 1.00 82.75 72 PRO A N 1
ATOM 586 C CA . PRO A 1 72 ? 10.479 2.222 -0.582 1.00 82.75 72 PRO A CA 1
ATOM 587 C C . PRO A 1 72 ? 10.822 3.668 -0.226 1.00 82.75 72 PRO A C 1
ATOM 589 O O . PRO A 1 72 ? 10.467 4.594 -0.957 1.00 82.75 72 PRO A O 1
ATOM 592 N N . ASP A 1 73 ? 11.556 3.850 0.873 1.00 83.38 73 ASP A N 1
ATOM 593 C CA . ASP A 1 73 ? 12.188 5.113 1.245 1.00 83.38 73 ASP A CA 1
ATOM 594 C C . ASP A 1 73 ? 13.719 4.938 1.225 1.00 83.38 73 ASP A C 1
ATOM 596 O O . ASP A 1 73 ? 14.319 4.477 2.207 1.00 83.38 73 ASP A O 1
ATOM 600 N N . PRO A 1 74 ? 14.384 5.314 0.113 1.00 76.25 74 PRO A N 1
ATOM 601 C CA . PRO A 1 74 ? 15.833 5.195 -0.024 1.00 76.25 74 PRO A CA 1
ATOM 602 C C . PRO A 1 74 ? 16.615 5.948 1.056 1.00 76.25 74 PRO A C 1
ATOM 604 O O . PRO A 1 74 ? 17.720 5.537 1.396 1.00 76.25 74 PRO A O 1
ATOM 607 N N . LYS A 1 75 ? 16.051 7.026 1.625 1.00 82.31 75 LYS A N 1
ATOM 608 C CA . LYS A 1 75 ? 16.716 7.810 2.676 1.00 82.31 75 LYS A CA 1
ATOM 609 C C . LYS A 1 75 ? 16.730 7.072 4.013 1.00 82.31 75 LYS A C 1
ATOM 611 O O . LYS A 1 75 ? 17.641 7.276 4.808 1.00 82.31 75 LYS A O 1
ATOM 616 N N . LYS A 1 76 ? 15.732 6.219 4.263 1.00 77.44 76 LYS A N 1
ATOM 617 C CA . LYS A 1 76 ? 15.625 5.405 5.486 1.00 77.44 76 LYS A CA 1
ATOM 618 C C . LYS A 1 76 ? 16.264 4.027 5.358 1.00 77.44 76 LYS A C 1
ATOM 620 O O . LYS A 1 76 ? 16.460 3.366 6.375 1.0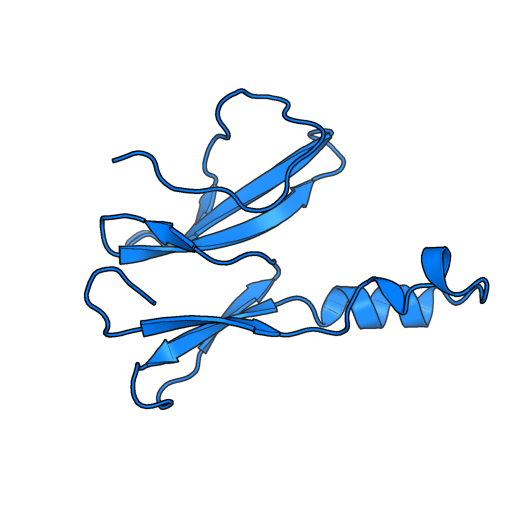0 77.44 76 LYS A O 1
ATOM 625 N N . GLY A 1 77 ? 16.561 3.588 4.134 1.00 76.12 77 GLY A N 1
ATOM 626 C CA . GLY A 1 77 ? 17.036 2.230 3.864 1.00 76.12 77 GLY A CA 1
ATOM 627 C C . GLY A 1 77 ? 15.984 1.156 4.168 1.00 76.12 77 GLY A C 1
ATOM 628 O O . GLY A 1 77 ? 16.349 0.019 4.431 1.00 76.12 77 GLY A O 1
ATOM 629 N N . GLY A 1 78 ? 14.697 1.519 4.165 1.00 79.81 78 GLY A N 1
ATOM 630 C CA . GLY A 1 78 ? 13.559 0.664 4.520 1.00 79.81 78 GLY A CA 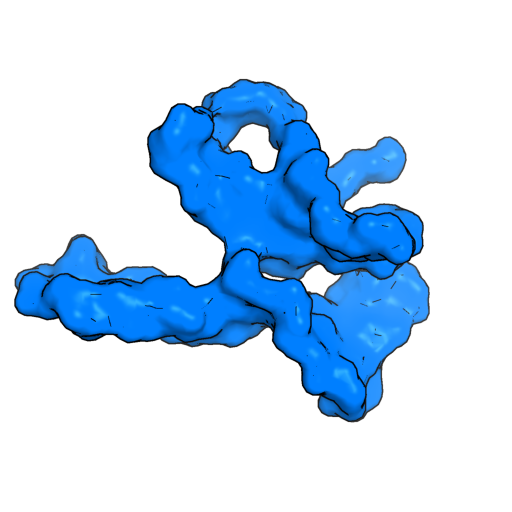1
ATOM 631 C C . GLY A 1 78 ? 12.252 1.214 3.929 1.00 79.81 78 GLY A C 1
ATOM 632 O O . GLY A 1 78 ? 12.301 2.148 3.123 1.00 79.81 78 GLY A O 1
ATOM 633 N N . PRO A 1 79 ? 11.077 0.667 4.282 1.00 85.50 79 PRO A N 1
ATOM 634 C CA . PRO A 1 79 ? 9.820 1.214 3.807 1.00 85.50 79 PRO A CA 1
ATOM 635 C C . PRO A 1 79 ? 9.470 2.495 4.557 1.00 85.50 79 PRO A C 1
ATOM 637 O O . PRO A 1 79 ? 9.823 2.689 5.721 1.00 85.50 79 PRO A O 1
ATOM 640 N N . LYS A 1 80 ? 8.674 3.332 3.907 1.00 89.38 80 LYS A N 1
ATOM 641 C CA . LYS A 1 80 ? 7.792 4.278 4.573 1.00 89.38 80 LYS A CA 1
ATOM 642 C C . LYS A 1 80 ? 6.386 3.692 4.570 1.00 89.38 80 LYS A C 1
ATOM 644 O O . LYS A 1 80 ? 5.870 3.338 3.512 1.00 89.38 80 LYS A O 1
ATOM 649 N N . ILE A 1 81 ? 5.787 3.582 5.753 1.00 91.69 81 ILE A N 1
ATOM 650 C CA . ILE A 1 81 ? 4.427 3.072 5.937 1.00 91.69 81 ILE A CA 1
ATOM 651 C C . ILE A 1 81 ? 3.518 4.249 6.249 1.00 91.69 81 ILE A C 1
ATOM 653 O O . ILE A 1 81 ? 3.805 5.051 7.135 1.00 91.69 81 ILE A O 1
ATOM 657 N N . MET A 1 82 ? 2.416 4.349 5.520 1.00 95.06 82 MET A N 1
ATOM 658 C CA . MET A 1 82 ? 1.394 5.365 5.730 1.00 95.06 82 MET A CA 1
ATOM 659 C C . MET A 1 82 ? 0.078 4.698 6.118 1.00 95.06 82 MET A C 1
ATOM 661 O O . MET A 1 82 ? -0.259 3.661 5.553 1.00 95.06 82 MET A O 1
ATOM 665 N N . VAL A 1 83 ? -0.679 5.320 7.020 1.00 96.12 83 VAL A N 1
ATOM 666 C CA . VAL A 1 83 ? -2.027 4.907 7.439 1.00 96.12 83 VAL A CA 1
ATOM 667 C C . VAL A 1 83 ? -3.037 6.021 7.189 1.00 96.12 83 VAL A C 1
ATOM 669 O O . VAL A 1 83 ? -2.748 7.192 7.449 1.00 96.12 83 VAL A O 1
ATOM 672 N N . GLU A 1 84 ? -4.213 5.672 6.673 1.00 96.62 84 GLU A N 1
ATOM 673 C CA . GLU A 1 84 ? -5.320 6.605 6.451 1.00 96.62 84 GLU A CA 1
ATOM 674 C C . GLU A 1 84 ? -6.168 6.726 7.714 1.00 96.62 84 GLU A C 1
ATOM 676 O O . GLU A 1 84 ? -7.090 5.952 7.931 1.00 96.62 84 GLU A O 1
ATOM 681 N N . THR A 1 85 ? -5.860 7.697 8.570 1.00 95.50 85 THR A N 1
ATOM 682 C CA . THR A 1 85 ? -6.661 7.946 9.776 1.00 95.50 85 THR A CA 1
ATOM 683 C C . THR A 1 85 ? -7.840 8.871 9.479 1.00 95.50 85 THR A C 1
ATOM 685 O O . THR A 1 85 ? -7.882 9.538 8.446 1.00 95.50 85 THR A O 1
ATOM 688 N N . ARG A 1 86 ? -8.742 9.045 10.453 1.00 94.44 86 ARG A N 1
ATOM 689 C CA . ARG A 1 86 ? -9.802 10.075 10.395 1.00 94.44 86 ARG A CA 1
ATOM 690 C C . ARG A 1 86 ? -9.271 11.500 10.191 1.00 94.44 86 ARG A C 1
ATOM 692 O O . ARG A 1 86 ? -9.961 12.333 9.625 1.00 94.44 86 ARG A O 1
ATOM 699 N N . SER A 1 87 ? -8.048 11.778 10.648 1.00 95.06 87 SER A N 1
ATOM 700 C CA . SER A 1 87 ? -7.367 13.072 10.466 1.00 95.06 87 SER A CA 1
ATOM 701 C C . SER A 1 87 ? -6.552 13.159 9.167 1.00 95.06 87 SER A C 1
ATOM 703 O O . SER A 1 87 ? -5.749 14.072 9.001 1.00 95.06 87 SER A O 1
ATOM 705 N N . GLY A 1 88 ? -6.712 12.186 8.269 1.00 94.38 88 GLY A N 1
ATOM 706 C CA . GLY A 1 88 ? -5.916 12.037 7.059 1.00 94.38 88 GLY A CA 1
ATOM 707 C C . GLY A 1 88 ? -4.707 11.118 7.241 1.00 94.38 88 GLY A C 1
ATOM 708 O O . GLY A 1 88 ? -4.593 10.358 8.210 1.00 94.38 88 GLY A O 1
ATOM 709 N N . TRP A 1 89 ? -3.803 11.170 6.266 1.00 95.19 89 TRP A N 1
ATOM 710 C CA . TRP A 1 89 ? -2.659 10.268 6.182 1.00 95.19 89 TRP A CA 1
ATOM 711 C C . TRP A 1 89 ? -1.578 10.592 7.212 1.00 95.19 89 TRP A C 1
ATOM 713 O O . TRP A 1 89 ? -1.101 11.723 7.293 1.00 95.19 89 TRP A O 1
ATOM 723 N N . LYS A 1 90 ? -1.140 9.571 7.951 1.00 95.94 90 LYS A N 1
ATOM 724 C CA . LYS A 1 90 ? -0.034 9.652 8.914 1.00 95.94 90 LYS A CA 1
ATOM 725 C C . LYS A 1 90 ? 1.020 8.604 8.608 1.00 95.94 90 LYS A C 1
ATOM 727 O O . LYS A 1 90 ? 0.708 7.542 8.081 1.00 95.94 90 LYS A O 1
ATOM 732 N N . GLU A 1 91 ? 2.268 8.918 8.921 1.00 93.38 91 GLU A N 1
ATOM 733 C CA . GLU A 1 91 ? 3.359 7.955 8.827 1.00 93.38 91 GLU A CA 1
ATOM 734 C C . GLU A 1 91 ? 3.392 7.076 10.082 1.00 93.38 91 GLU A C 1
ATOM 736 O O . GLU A 1 91 ? 3.262 7.589 11.195 1.00 93.38 91 GLU A O 1
ATOM 741 N N . LEU A 1 92 ? 3.567 5.767 9.902 1.00 90.50 92 LEU A N 1
ATOM 742 C CA . LEU A 1 92 ? 3.731 4.816 10.997 1.00 90.50 92 LEU A CA 1
ATOM 743 C C . LEU A 1 92 ? 5.206 4.457 11.197 1.00 90.50 92 LEU A C 1
ATOM 745 O O . LEU A 1 92 ? 5.929 4.255 10.216 1.00 90.50 92 LEU A O 1
ATOM 749 N N . PRO A 1 93 ? 5.663 4.324 12.455 1.00 86.62 93 PRO A N 1
ATOM 750 C CA . PRO A 1 93 ? 6.965 3.745 12.734 1.00 86.62 93 PRO A CA 1
ATOM 751 C C . PRO A 1 93 ? 6.966 2.248 12.405 1.00 86.62 93 PRO A C 1
ATOM 753 O O . PRO A 1 93 ? 5.957 1.559 12.547 1.00 86.62 93 PRO A O 1
ATOM 756 N N . ILE A 1 94 ? 8.130 1.733 12.014 1.00 80.94 94 ILE A N 1
ATOM 757 C CA . ILE A 1 94 ? 8.364 0.295 11.853 1.00 80.94 94 ILE A CA 1
ATOM 758 C C . ILE A 1 94 ? 9.136 -0.196 13.064 1.00 80.94 94 ILE A C 1
ATOM 760 O O . ILE A 1 94 ? 10.101 0.445 13.492 1.00 80.94 94 ILE A O 1
ATOM 764 N N . VAL A 1 95 ? 8.719 -1.343 13.593 1.00 80.38 95 VAL A N 1
ATOM 765 C CA . VAL A 1 95 ? 9.367 -1.996 14.726 1.00 80.38 95 VAL A CA 1
ATOM 766 C C . VAL A 1 95 ? 9.802 -3.401 14.290 1.00 80.38 95 VAL A C 1
ATOM 768 O O . VAL A 1 95 ? 8.942 -4.186 13.891 1.00 80.38 95 VAL A O 1
ATOM 771 N N . PRO A 1 96 ? 11.106 -3.733 14.353 1.00 79.88 96 PRO A N 1
ATOM 772 C CA . PRO A 1 96 ? 12.212 -2.872 14.778 1.00 79.88 96 PRO A CA 1
ATOM 773 C C . PRO A 1 96 ? 12.554 -1.769 13.745 1.00 79.88 96 PRO A C 1
ATOM 775 O O . PRO A 1 96 ? 12.330 -1.940 12.541 1.00 79.88 96 PRO A O 1
ATOM 778 N N . PRO A 1 97 ? 13.113 -0.626 14.189 1.00 77.25 97 PRO A N 1
ATOM 779 C CA . PRO A 1 97 ? 13.530 0.444 13.285 1.00 77.25 97 PRO A CA 1
ATOM 780 C C . PRO A 1 97 ? 14.684 -0.004 12.374 1.00 77.25 97 PRO A C 1
ATOM 782 O O . PRO A 1 97 ? 15.429 -0.923 12.704 1.00 77.25 97 PRO A O 1
ATOM 785 N N . LYS A 1 98 ? 14.866 0.691 11.239 1.00 74.44 98 LYS A N 1
ATOM 786 C CA . LYS A 1 98 ? 15.919 0.420 10.234 1.00 74.44 98 LYS A CA 1
ATOM 787 C C . LYS A 1 98 ? 15.883 -0.998 9.648 1.00 74.44 98 LYS A C 1
ATOM 789 O O . LYS A 1 98 ? 16.928 -1.546 9.320 1.00 74.44 98 LYS A O 1
ATOM 794 N N . THR A 1 99 ? 14.697 -1.586 9.503 1.00 75.88 99 THR A N 1
ATOM 795 C CA . THR A 1 99 ? 14.526 -2.905 8.877 1.00 75.88 99 THR A CA 1
ATOM 796 C C . THR A 1 99 ? 14.867 -2.830 7.376 1.00 75.88 99 THR A C 1
ATOM 798 O O . THR A 1 99 ? 14.089 -2.242 6.620 1.00 75.88 99 THR A O 1
ATOM 801 N N . PRO A 1 100 ? 16.006 -3.404 6.921 1.00 68.69 100 PRO A N 1
ATOM 802 C CA . PRO A 1 100 ? 16.505 -3.208 5.556 1.00 68.69 100 PRO A CA 1
ATOM 803 C C . PRO A 1 100 ? 15.885 -4.181 4.550 1.00 68.69 100 PRO A C 1
ATOM 805 O O . PRO A 1 100 ? 15.840 -3.914 3.352 1.00 68.69 100 PRO A O 1
ATOM 808 N N . ARG A 1 101 ? 15.401 -5.327 5.041 1.00 69.25 101 ARG A N 1
ATOM 809 C CA . ARG A 1 101 ? 14.636 -6.311 4.279 1.00 69.25 101 ARG A CA 1
ATOM 810 C C . ARG A 1 101 ? 13.238 -6.334 4.853 1.00 69.25 101 ARG A C 1
ATOM 812 O O . ARG A 1 101 ? 13.011 -6.904 5.914 1.00 69.25 101 ARG A O 1
ATOM 819 N N . TYR A 1 102 ? 12.333 -5.670 4.162 1.00 70.75 102 TYR A N 1
ATOM 820 C CA . TYR A 1 102 ? 10.921 -5.687 4.478 1.00 70.75 102 TYR A CA 1
ATOM 821 C C . TYR A 1 102 ? 10.175 -6.353 3.329 1.00 70.75 102 TYR A C 1
ATOM 823 O O . TYR A 1 102 ? 10.612 -6.314 2.180 1.00 70.75 102 TYR A O 1
ATOM 831 N N . GLY A 1 103 ? 9.063 -6.981 3.671 1.00 71.69 103 GLY A N 1
ATOM 832 C CA . GLY A 1 103 ? 8.040 -7.370 2.716 1.00 71.69 103 GLY A CA 1
ATOM 833 C C . GLY A 1 103 ? 6.714 -6.888 3.275 1.00 71.69 103 GLY A C 1
ATOM 834 O O . GLY A 1 103 ? 6.586 -5.731 3.678 1.00 71.69 103 GLY A O 1
ATOM 835 N N . ARG A 1 104 ? 5.783 -7.822 3.434 1.00 77.88 104 ARG A N 1
ATOM 836 C CA . ARG A 1 104 ? 4.507 -7.564 4.095 1.00 77.88 104 ARG A CA 1
ATOM 837 C C . ARG A 1 104 ? 4.694 -7.346 5.591 1.00 77.88 104 ARG A C 1
ATOM 839 O O . ARG A 1 104 ? 5.399 -8.100 6.259 1.00 77.88 104 ARG A O 1
ATOM 846 N N . PHE A 1 105 ? 4.029 -6.326 6.110 1.00 82.00 105 PHE A N 1
ATOM 847 C CA . PHE A 1 105 ? 3.940 -6.043 7.536 1.00 82.00 105 PHE A CA 1
ATOM 848 C C . PHE A 1 105 ? 2.534 -6.371 8.033 1.00 82.00 105 PHE A C 1
ATOM 850 O O . PHE A 1 105 ? 1.557 -6.347 7.282 1.00 82.00 105 PHE A O 1
ATOM 857 N N . ALA A 1 106 ? 2.445 -6.690 9.318 1.00 85.00 106 ALA A N 1
ATOM 858 C CA . ALA A 1 106 ? 1.195 -6.997 9.987 1.00 85.00 106 ALA A CA 1
ATOM 859 C C . ALA A 1 106 ? 1.057 -6.133 11.236 1.00 85.00 106 ALA A C 1
ATOM 861 O O . ALA A 1 106 ? 2.045 -5.723 11.849 1.00 85.00 106 ALA A O 1
ATOM 862 N N . TRP A 1 107 ? -0.187 -5.874 11.607 1.00 87.44 107 TRP A N 1
ATOM 863 C CA . TRP A 1 107 ? -0.504 -5.205 12.853 1.00 87.44 107 TRP A CA 1
ATOM 864 C C . TRP A 1 107 ? -0.363 -6.181 14.013 1.00 87.44 107 TRP A C 1
ATOM 866 O O . TRP A 1 107 ? -0.826 -7.320 13.936 1.00 87.44 107 TRP A O 1
ATOM 876 N N . LYS A 1 108 ? 0.279 -5.728 15.089 1.00 81.75 108 LYS A N 1
ATOM 877 C CA . LYS A 1 108 ? 0.246 -6.434 16.365 1.00 81.75 108 LYS A CA 1
ATOM 878 C C . LYS A 1 108 ? -1.041 -6.018 17.098 1.00 81.75 108 LYS A C 1
ATOM 880 O O . LYS A 1 108 ? -1.257 -4.808 17.199 1.00 81.75 108 LYS A O 1
ATOM 885 N N . PRO A 1 109 ? -1.870 -6.971 17.557 1.00 67.69 109 PRO A N 1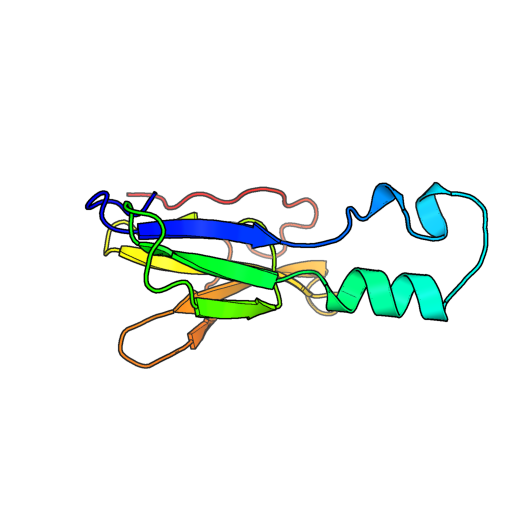
ATOM 886 C CA . PRO A 1 109 ? -3.003 -6.683 18.432 1.00 67.69 109 PRO A CA 1
ATOM 887 C C . PRO A 1 109 ? -2.575 -6.002 19.736 1.00 67.69 109 PRO A C 1
ATOM 889 O O . PRO A 1 109 ? -1.456 -6.305 20.225 1.00 67.69 109 PRO A O 1
#

Radius of gyration: 15.19 Å; chains: 1; bounding box: 38×21×40 Å